Protein AF-A0A6B7FRU5-F1 (afdb_monomer_lite)

Sequence (71 aa):
AVKRSNCFHKYGHHVKCNTSNYPFMVIFACIQIVLSQIPNFHKLSWLSILAAIMSFAYSSIGLGLSVAKAA

Structure (mmCIF, N/CA/C/O backbone):
data_AF-A0A6B7FRU5-F1
#
_entry.id   AF-A0A6B7FRU5-F1
#
loop_
_atom_site.group_PDB
_atom_site.id
_atom_site.type_symbol
_atom_site.label_atom_id
_atom_site.label_alt_id
_atom_site.label_comp_id
_atom_site.label_asym_id
_atom_site.label_entity_id
_atom_site.label_seq_id
_atom_site.pdbx_PDB_ins_code
_atom_site.Cartn_x
_atom_site.Cartn_y
_atom_site.Cartn_z
_atom_site.occupancy
_atom_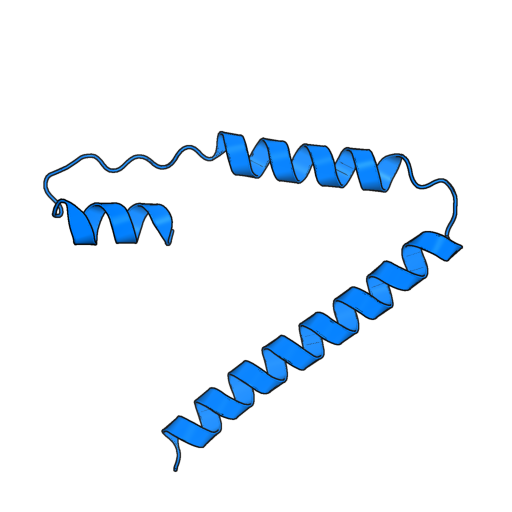site.B_iso_or_equiv
_atom_site.auth_seq_id
_atom_site.auth_comp_id
_atom_site.auth_asym_id
_atom_site.auth_atom_id
_atom_site.pdbx_PDB_model_num
ATOM 1 N N . ALA A 1 1 ? 0.517 5.516 -11.887 1.00 76.00 1 ALA A N 1
ATOM 2 C CA . ALA A 1 1 ? 1.794 5.703 -12.616 1.00 76.00 1 ALA A CA 1
ATOM 3 C C . ALA A 1 1 ? 2.374 4.383 -13.131 1.00 76.00 1 ALA A C 1
ATOM 5 O O . ALA A 1 1 ? 2.542 4.256 -14.338 1.00 76.00 1 ALA A O 1
ATOM 6 N N . VAL A 1 2 ? 2.598 3.385 -12.262 1.00 86.00 2 VAL A N 1
ATOM 7 C CA . VAL A 1 2 ? 3.225 2.093 -12.624 1.00 86.00 2 VAL A CA 1
ATOM 8 C C . VAL A 1 2 ? 2.556 1.414 -13.823 1.00 86.00 2 VAL A C 1
ATOM 10 O O . VAL A 1 2 ? 3.227 1.130 -14.804 1.00 86.00 2 VAL A O 1
ATOM 13 N N . LYS A 1 3 ? 1.225 1.245 -13.815 1.00 85.56 3 LYS A N 1
ATOM 14 C CA . LYS A 1 3 ? 0.489 0.577 -14.909 1.00 85.56 3 LYS A CA 1
ATOM 15 C C . LYS A 1 3 ? 0.646 1.276 -16.270 1.00 85.56 3 LYS A C 1
ATOM 17 O O . LYS A 1 3 ? 0.760 0.613 -17.296 1.00 85.56 3 LYS A O 1
ATOM 22 N N . ARG A 1 4 ? 0.699 2.612 -16.270 1.00 86.19 4 ARG A N 1
ATOM 23 C CA . ARG A 1 4 ? 0.927 3.425 -17.473 1.00 86.19 4 ARG A CA 1
ATOM 24 C C . ARG A 1 4 ? 2.369 3.296 -17.962 1.00 86.19 4 ARG A C 1
ATOM 26 O O . ARG A 1 4 ? 2.574 3.097 -19.151 1.00 86.19 4 ARG A O 1
ATOM 33 N N . SER A 1 5 ? 3.337 3.344 -17.046 1.00 86.25 5 SER A N 1
ATOM 34 C CA . SER A 1 5 ? 4.754 3.128 -17.360 1.00 86.25 5 SER A CA 1
ATOM 35 C C . SER A 1 5 ? 4.988 1.734 -17.952 1.00 86.25 5 SER A C 1
ATOM 37 O O . SER A 1 5 ? 5.587 1.612 -19.012 1.00 86.25 5 SER A O 1
ATOM 39 N N . ASN A 1 6 ? 4.401 0.691 -17.352 1.00 89.75 6 ASN A N 1
ATOM 40 C CA . ASN A 1 6 ? 4.490 -0.683 -17.856 1.00 89.75 6 ASN A CA 1
ATOM 41 C C . ASN A 1 6 ? 3.875 -0.838 -19.255 1.00 89.75 6 ASN A C 1
ATOM 43 O O . ASN A 1 6 ? 4.379 -1.596 -20.078 1.00 89.75 6 ASN A O 1
ATOM 47 N N . CYS A 1 7 ? 2.787 -0.115 -19.537 1.00 89.81 7 CYS A N 1
ATOM 48 C CA . CYS A 1 7 ? 2.169 -0.099 -20.859 1.00 89.81 7 CYS A CA 1
ATOM 49 C C . CYS A 1 7 ? 3.105 0.525 -21.909 1.00 89.81 7 CYS A C 1
ATOM 51 O O . CYS A 1 7 ? 3.324 -0.080 -22.955 1.00 89.81 7 CYS A O 1
ATOM 53 N N . PHE A 1 8 ? 3.734 1.665 -21.607 1.00 90.81 8 PHE A N 1
ATOM 54 C CA . PHE A 1 8 ? 4.728 2.269 -22.501 1.00 90.81 8 PHE A CA 1
ATOM 55 C C . PHE A 1 8 ? 6.001 1.424 -22.644 1.00 90.81 8 PHE A C 1
ATOM 57 O O . PHE A 1 8 ? 6.560 1.360 -23.732 1.00 90.81 8 PHE A O 1
ATOM 64 N N . HIS A 1 9 ? 6.431 0.734 -21.586 1.00 89.25 9 HIS A N 1
ATOM 65 C CA . HIS A 1 9 ? 7.576 -0.177 -21.639 1.00 89.25 9 HIS A CA 1
ATOM 66 C C . HIS A 1 9 ? 7.310 -1.377 -22.561 1.00 89.25 9 HIS A C 1
ATOM 68 O O . HIS A 1 9 ? 8.192 -1.799 -23.299 1.00 89.25 9 HIS A O 1
ATOM 74 N N . LYS A 1 10 ? 6.085 -1.918 -22.545 1.00 90.94 10 LYS A N 1
ATOM 75 C CA . LYS A 1 10 ? 5.723 -3.100 -23.339 1.00 90.94 10 LYS A CA 1
ATOM 76 C C . LYS A 1 10 ? 5.388 -2.778 -24.798 1.00 90.94 10 LYS A C 1
ATOM 78 O O . LYS A 1 10 ? 5.692 -3.576 -25.677 1.00 90.94 10 LYS A O 1
ATOM 83 N N . TYR A 1 11 ? 4.722 -1.653 -25.047 1.00 89.69 11 TYR A N 1
ATOM 84 C CA . TYR A 1 11 ? 4.152 -1.324 -26.359 1.00 89.69 11 TYR A CA 1
ATOM 85 C C . TYR A 1 11 ? 4.795 -0.091 -27.013 1.00 89.69 11 TYR A C 1
ATOM 87 O O . TYR A 1 11 ? 4.402 0.287 -28.109 1.00 89.69 11 TYR A O 1
ATOM 95 N N . GLY A 1 12 ? 5.778 0.540 -26.366 1.00 86.25 12 GLY A N 1
ATOM 96 C CA . GLY A 1 12 ? 6.452 1.742 -26.856 1.00 86.25 12 GLY A CA 1
ATOM 97 C C . GLY A 1 12 ? 5.662 3.038 -26.637 1.00 86.25 12 GLY A C 1
ATOM 98 O O . GLY A 1 12 ? 4.474 3.046 -26.323 1.00 86.25 12 GLY A O 1
ATOM 99 N N . HIS A 1 13 ? 6.330 4.183 -26.808 1.00 85.88 13 HIS A N 1
ATOM 100 C CA . HIS A 1 13 ? 5.744 5.513 -26.567 1.00 85.88 13 HIS A CA 1
ATOM 101 C C . HIS A 1 13 ? 4.710 5.965 -27.613 1.00 85.88 13 HIS A C 1
ATOM 103 O O . HIS A 1 13 ? 4.034 6.971 -27.40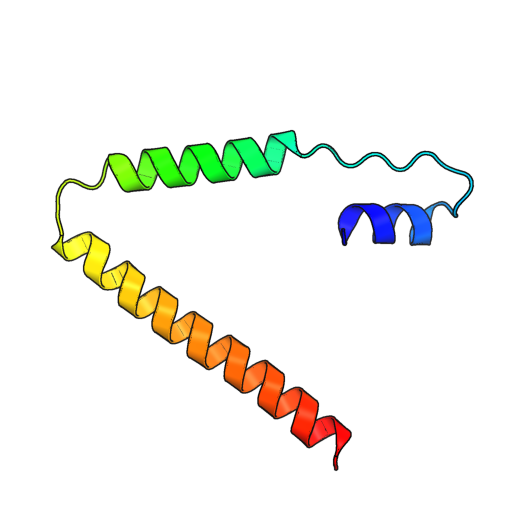9 1.00 85.88 13 HIS A O 1
ATOM 109 N N . HIS A 1 14 ? 4.571 5.232 -28.717 1.00 84.38 14 HIS A N 1
ATOM 110 C CA . HIS A 1 14 ? 3.675 5.565 -29.825 1.00 84.38 14 HIS A CA 1
ATOM 111 C C . HIS A 1 14 ? 2.213 5.161 -29.570 1.00 84.38 14 HIS A C 1
ATOM 113 O O . HIS A 1 14 ? 1.319 5.625 -30.277 1.00 84.38 14 HIS A O 1
ATOM 119 N N . VAL A 1 15 ? 1.937 4.341 -28.549 1.00 84.00 15 VAL A N 1
ATOM 120 C CA . VAL A 1 15 ? 0.568 3.941 -28.194 1.00 84.00 15 VAL A CA 1
ATOM 121 C C . VAL A 1 15 ? -0.049 4.856 -27.132 1.00 84.00 15 VAL A C 1
ATOM 123 O O . VAL A 1 15 ? 0.594 5.257 -26.162 1.00 84.00 15 VAL A O 1
ATOM 126 N N . LYS A 1 16 ? -1.347 5.162 -27.253 1.00 84.31 16 LYS A N 1
ATOM 127 C CA . LYS A 1 16 ? -2.092 5.883 -26.206 1.00 84.31 16 LYS A CA 1
ATOM 128 C C . LYS A 1 16 ? -2.404 4.947 -25.033 1.00 84.31 16 LYS A C 1
ATOM 130 O O . LYS A 1 16 ? -3.470 4.344 -24.964 1.00 84.31 16 LYS A O 1
ATOM 135 N N . CYS A 1 17 ? -1.487 4.857 -24.074 1.00 83.50 17 CYS A N 1
ATOM 136 C CA . CYS A 1 17 ? -1.713 4.139 -22.820 1.00 83.50 17 CYS A CA 1
ATOM 137 C C . CYS A 1 17 ? -2.554 4.980 -21.850 1.00 83.50 17 CYS A C 1
ATOM 139 O O . CYS A 1 17 ? -2.020 5.826 -21.123 1.00 83.50 17 CYS A O 1
ATOM 141 N N . ASN A 1 18 ? -3.866 4.729 -21.812 1.00 82.50 18 ASN A N 1
ATOM 142 C CA . ASN A 1 18 ? -4.760 5.326 -20.823 1.00 82.50 18 ASN A CA 1
ATOM 143 C C . ASN A 1 18 ? -4.955 4.383 -19.625 1.00 82.50 18 ASN A C 1
ATOM 145 O O . ASN A 1 18 ? -5.181 3.186 -19.791 1.00 82.50 18 ASN A O 1
ATOM 149 N N . THR A 1 19 ? -4.850 4.906 -18.404 1.00 83.31 19 THR A N 1
ATOM 150 C CA . THR A 1 19 ? -5.120 4.139 -17.177 1.00 83.31 19 THR A CA 1
ATOM 151 C C . THR A 1 19 ? -6.436 4.619 -16.592 1.00 83.31 19 THR A C 1
ATOM 153 O O . THR A 1 19 ? -6.551 5.783 -16.226 1.00 83.31 19 THR A O 1
ATOM 156 N N . SER A 1 20 ? -7.423 3.728 -16.495 1.00 84.31 20 SER A N 1
ATOM 157 C CA . SER A 1 20 ? -8.680 4.047 -15.817 1.00 84.31 20 SER A CA 1
ATOM 158 C C . SER A 1 20 ? -8.462 4.131 -14.305 1.00 84.31 20 SER A C 1
ATOM 160 O O . SER A 1 20 ? -7.942 3.190 -13.700 1.00 84.31 20 SER A O 1
ATOM 162 N N . ASN A 1 21 ? -8.875 5.250 -13.704 1.00 86.75 21 ASN A N 1
ATOM 163 C CA . ASN A 1 21 ? -8.850 5.464 -12.253 1.00 86.75 21 ASN A CA 1
ATOM 164 C C . ASN A 1 21 ? -10.094 4.914 -11.541 1.00 86.75 21 ASN A C 1
ATOM 166 O O . ASN A 1 21 ? -10.078 4.765 -10.322 1.00 86.75 21 ASN A O 1
ATOM 170 N N . TYR A 1 22 ? -11.143 4.575 -12.295 1.00 89.94 22 TYR A N 1
ATOM 171 C CA . TYR A 1 22 ? -12.387 4.011 -11.775 1.00 89.94 22 TYR A CA 1
ATOM 172 C C . TYR A 1 22 ? -12.185 2.837 -10.796 1.00 89.94 22 TYR A C 1
ATOM 174 O O . TYR A 1 22 ? -12.734 2.903 -9.701 1.00 89.94 22 TYR A O 1
ATOM 182 N N . PRO A 1 23 ? -11.349 1.813 -11.081 1.00 89.06 23 PRO A N 1
ATOM 183 C CA . PRO A 1 23 ? -11.134 0.719 -10.130 1.00 89.06 23 PRO A CA 1
ATOM 184 C C . PRO A 1 23 ? -10.536 1.183 -8.794 1.00 89.06 23 PRO A C 1
ATOM 186 O O . PRO A 1 23 ? -10.953 0.705 -7.746 1.00 89.06 23 PRO A O 1
ATOM 189 N N . PHE A 1 24 ? -9.598 2.137 -8.802 1.00 88.81 24 PHE A N 1
ATOM 190 C CA . PHE A 1 24 ? -9.025 2.677 -7.564 1.00 88.81 24 PHE A CA 1
ATOM 191 C C . PHE A 1 24 ? -10.062 3.463 -6.761 1.00 88.81 24 PHE A C 1
ATOM 193 O O . PHE A 1 24 ? -10.118 3.341 -5.540 1.00 88.81 24 PHE A O 1
ATOM 200 N N . MET A 1 25 ? -10.906 4.232 -7.452 1.00 93.06 25 MET A N 1
ATOM 201 C CA . MET A 1 25 ? -11.989 4.994 -6.836 1.00 93.06 25 MET A CA 1
ATOM 202 C C . MET A 1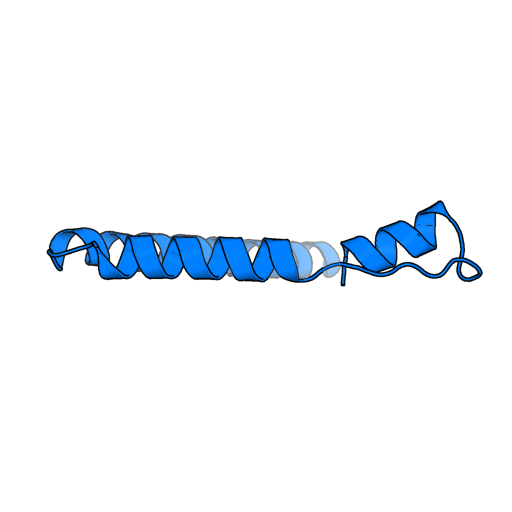 25 ? -13.041 4.071 -6.203 1.00 93.06 25 MET A C 1
ATOM 204 O O . MET A 1 25 ? -13.465 4.319 -5.078 1.00 93.06 25 MET A O 1
ATOM 208 N N . VAL A 1 26 ? -13.396 2.969 -6.873 1.00 94.69 26 VAL A N 1
ATOM 209 C CA . VAL A 1 26 ? -14.305 1.945 -6.333 1.00 94.69 26 VAL A CA 1
ATOM 210 C C . VAL A 1 26 ? -13.708 1.273 -5.097 1.00 94.69 26 VAL A C 1
ATOM 212 O O . VAL A 1 26 ? -14.385 1.183 -4.079 1.00 94.69 26 VAL A O 1
ATOM 215 N N . ILE A 1 27 ? -12.434 0.863 -5.134 1.00 94.19 27 ILE A N 1
ATOM 216 C CA . ILE A 1 27 ? -11.760 0.259 -3.970 1.00 94.19 27 ILE A CA 1
ATOM 217 C C . ILE A 1 27 ? -11.755 1.229 -2.784 1.00 94.19 27 ILE A C 1
ATOM 219 O O . ILE A 1 27 ? -12.078 0.840 -1.663 1.00 94.19 27 ILE A O 1
ATOM 223 N N . PHE A 1 28 ? -11.434 2.500 -3.030 1.00 91.38 28 PHE A N 1
ATOM 224 C CA . PHE A 1 28 ? -11.459 3.529 -1.996 1.00 91.38 28 PHE A CA 1
ATOM 225 C C . PHE A 1 28 ? -12.866 3.726 -1.410 1.00 91.38 28 PHE A C 1
ATOM 227 O O . PHE A 1 28 ? -13.016 3.838 -0.194 1.00 91.38 28 PHE A O 1
ATOM 234 N N . ALA A 1 29 ? -13.906 3.715 -2.247 1.00 94.50 29 ALA A N 1
ATOM 235 C CA . ALA A 1 29 ? -15.293 3.784 -1.795 1.00 94.50 29 ALA A CA 1
ATOM 236 C C . ALA A 1 29 ? -15.686 2.558 -0.952 1.00 94.50 29 ALA A C 1
ATOM 238 O O . ALA A 1 29 ? -16.269 2.716 0.116 1.00 94.50 29 ALA A O 1
ATOM 239 N N . CYS A 1 30 ? -15.309 1.345 -1.369 1.00 93.31 30 CYS A N 1
ATOM 240 C CA . CYS A 1 30 ? -15.550 0.126 -0.594 1.00 93.31 30 CYS A CA 1
ATOM 241 C C . CYS A 1 30 ? -14.882 0.182 0.784 1.00 93.31 30 CYS A C 1
ATOM 243 O O . CYS A 1 30 ? -15.524 -0.143 1.778 1.00 93.31 30 CYS A O 1
ATOM 245 N N . ILE A 1 31 ? -13.623 0.629 0.861 1.00 89.00 31 ILE A N 1
ATOM 246 C CA . ILE A 1 31 ? -12.914 0.789 2.139 1.00 89.00 31 ILE A CA 1
ATOM 247 C C . ILE A 1 31 ? -13.651 1.789 3.034 1.00 89.00 31 ILE A C 1
ATOM 249 O O . ILE A 1 31 ? -13.872 1.496 4.204 1.00 89.00 31 ILE A O 1
ATOM 253 N N . GLN A 1 32 ? -14.080 2.934 2.496 1.00 88.75 32 GLN A N 1
ATOM 254 C CA . GLN A 1 32 ? -14.844 3.925 3.262 1.00 88.75 32 GLN A CA 1
ATOM 255 C C . GLN A 1 32 ? -16.173 3.375 3.782 1.00 88.75 32 GLN A C 1
ATOM 257 O O . GLN A 1 32 ? -16.500 3.603 4.943 1.00 88.75 32 GLN A O 1
ATOM 262 N N . ILE A 1 33 ? -16.916 2.622 2.966 1.00 89.44 33 ILE A N 1
ATOM 263 C CA . ILE A 1 33 ? -18.161 1.973 3.398 1.00 89.44 33 ILE A CA 1
ATOM 264 C C . ILE A 1 33 ? -17.860 0.987 4.527 1.00 89.44 33 ILE A C 1
ATOM 266 O O . ILE A 1 33 ? -18.488 1.054 5.577 1.00 89.44 33 ILE A O 1
ATOM 270 N N . VAL A 1 34 ? -16.862 0.117 4.353 1.00 84.50 34 VAL A N 1
ATOM 271 C CA . VAL A 1 34 ? -16.463 -0.848 5.386 1.00 84.50 34 VAL A CA 1
ATOM 272 C C . VAL A 1 34 ? -16.086 -0.133 6.681 1.00 84.50 34 VAL A C 1
ATOM 274 O O . VAL A 1 34 ? -16.569 -0.536 7.731 1.00 84.50 34 VAL A O 1
ATOM 277 N N . LEU A 1 35 ? -15.292 0.940 6.615 1.00 79.56 35 LEU A N 1
ATOM 278 C CA . LEU A 1 35 ? -14.899 1.737 7.781 1.00 79.56 35 LEU A CA 1
ATOM 279 C C . LEU A 1 35 ? -16.095 2.435 8.446 1.00 79.56 35 LEU A C 1
ATOM 281 O O . LEU A 1 35 ? -16.179 2.440 9.670 1.00 79.56 35 LEU A O 1
ATOM 285 N N . SER A 1 36 ? -17.035 2.971 7.663 1.00 82.06 36 SER A N 1
ATOM 286 C CA . SER A 1 36 ? -18.249 3.628 8.169 1.00 82.06 36 SER A CA 1
ATOM 287 C C . SER A 1 36 ? -19.207 2.657 8.860 1.00 82.06 36 SER A C 1
ATOM 289 O O . SER A 1 36 ? -19.980 3.074 9.718 1.00 82.06 36 SER A O 1
ATOM 291 N N . GLN A 1 37 ? -19.169 1.376 8.487 1.00 78.44 37 GLN A N 1
ATOM 292 C CA . GLN A 1 37 ? -20.004 0.329 9.075 1.00 78.44 37 GLN A CA 1
ATOM 293 C C . GLN A 1 37 ? -19.442 -0.204 10.404 1.00 78.44 37 GLN A C 1
ATOM 295 O O . GLN A 1 37 ? -20.112 -1.016 11.037 1.00 78.44 37 GLN A O 1
ATOM 300 N N . ILE A 1 38 ? -18.235 0.200 10.838 1.00 73.38 38 ILE A N 1
ATOM 301 C CA . ILE A 1 38 ? -17.616 -0.268 12.090 1.00 73.38 38 ILE A CA 1
ATOM 302 C C . ILE A 1 38 ? -18.223 0.514 13.267 1.00 73.38 38 ILE A C 1
ATOM 304 O O . ILE A 1 38 ? -17.842 1.660 13.492 1.00 73.38 38 ILE A O 1
ATOM 308 N N . PRO A 1 39 ? -19.106 -0.087 14.087 1.00 62.41 39 PRO A N 1
ATOM 309 C CA . PRO A 1 39 ? -19.798 0.637 15.149 1.00 62.41 39 PRO A CA 1
ATOM 310 C C . PRO A 1 39 ? -19.004 0.669 16.469 1.00 62.41 39 PRO A C 1
ATOM 312 O O . PRO A 1 39 ? -19.489 1.196 17.462 1.00 62.41 39 PRO A O 1
ATOM 315 N N . ASN A 1 40 ? -17.802 0.075 16.525 1.00 65.31 40 ASN A N 1
ATOM 316 C CA . ASN A 1 40 ? -17.072 -0.156 17.775 1.00 65.31 40 ASN A CA 1
ATOM 317 C C . ASN A 1 40 ? -15.594 0.260 17.695 1.00 65.31 40 ASN A C 1
ATOM 319 O O . ASN A 1 40 ? -14.804 -0.336 16.960 1.00 65.31 40 ASN A O 1
ATOM 323 N N . PHE A 1 41 ? -15.196 1.208 18.550 1.00 57.97 41 PHE A N 1
ATOM 324 C CA . PHE A 1 41 ? -13.823 1.720 18.688 1.00 57.97 41 PHE A CA 1
ATOM 325 C C . PHE A 1 41 ? -12.769 0.632 18.963 1.00 5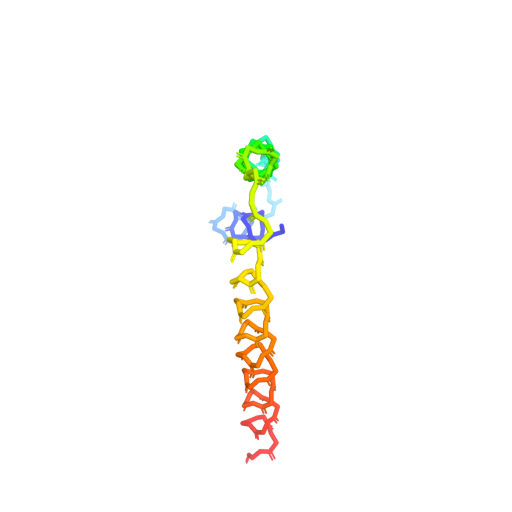7.97 41 PHE A C 1
ATOM 327 O O . PHE A 1 41 ? -11.620 0.759 18.537 1.00 57.97 41 PHE A O 1
ATOM 334 N N . HIS A 1 42 ? -13.157 -0.486 19.584 1.00 63.50 42 HIS A N 1
ATOM 335 C CA . HIS A 1 42 ? -12.261 -1.623 19.822 1.00 63.50 42 HIS A CA 1
ATOM 336 C C . HIS A 1 42 ? -11.739 -2.265 18.519 1.00 63.50 42 HIS A C 1
ATOM 338 O O . HIS A 1 42 ? -10.601 -2.725 18.466 1.00 63.50 42 HIS A O 1
ATOM 344 N N . LYS A 1 43 ? -12.526 -2.243 17.433 1.00 63.78 43 LYS A N 1
ATOM 345 C CA . LYS A 1 43 ? -12.107 -2.758 16.114 1.00 63.78 43 LYS A CA 1
ATOM 346 C C . LYS A 1 43 ? -11.225 -1.768 15.341 1.00 63.78 43 LYS A C 1
ATOM 348 O O . LYS A 1 43 ? -10.446 -2.195 14.496 1.00 63.78 43 LYS A O 1
ATOM 353 N N . LEU A 1 44 ? -11.308 -0.473 15.657 1.00 67.94 44 LEU A N 1
ATOM 354 C CA . LEU A 1 44 ? -10.472 0.578 15.062 1.00 67.94 44 LEU A CA 1
ATOM 355 C C . LEU A 1 44 ? -9.065 0.618 15.673 1.00 67.94 44 LEU A C 1
ATOM 357 O O . LEU A 1 44 ? -8.112 0.946 14.973 1.00 67.94 44 LEU A O 1
ATOM 361 N N . SER A 1 45 ? -8.900 0.228 16.943 1.00 75.50 45 SER A N 1
ATOM 362 C CA . SER A 1 45 ? -7.580 0.179 17.598 1.00 75.50 45 SER A CA 1
ATOM 363 C C . SER A 1 45 ? -6.595 -0.756 16.870 1.00 75.50 45 SER A C 1
ATOM 365 O O . SER A 1 45 ? -5.410 -0.451 16.741 1.00 75.50 45 SER A O 1
ATOM 367 N N . TRP A 1 46 ? -7.103 -1.831 16.261 1.00 79.38 46 TRP A N 1
ATOM 368 C CA . TRP A 1 46 ? -6.322 -2.714 15.391 1.00 79.38 46 TRP A CA 1
ATOM 369 C C . TRP A 1 46 ? -5.785 -2.020 14.125 1.00 79.38 46 TRP A C 1
ATOM 371 O O . TRP A 1 46 ? -4.706 -2.368 13.649 1.00 79.38 46 TRP A O 1
ATOM 381 N N . LEU A 1 47 ? -6.471 -0.998 13.594 1.00 83.75 47 LEU A N 1
ATOM 382 C CA . LEU A 1 47 ? -5.963 -0.227 12.450 1.00 83.75 47 LEU A CA 1
ATOM 383 C C . LEU A 1 47 ? -4.706 0.565 12.812 1.00 83.75 47 LEU A C 1
ATOM 385 O O . LEU A 1 47 ? -3.817 0.695 11.977 1.00 83.75 47 LEU A O 1
ATOM 389 N N . SER A 1 48 ? -4.608 1.052 14.053 1.00 86.56 48 SER A N 1
ATOM 390 C CA . SER A 1 48 ? -3.398 1.718 14.545 1.00 86.56 48 SER A CA 1
ATOM 391 C C . SER A 1 48 ? -2.220 0.742 14.606 1.00 86.56 48 SER A C 1
ATOM 393 O O . SER A 1 48 ? -1.121 1.057 14.153 1.00 86.56 48 SER A O 1
ATOM 395 N N . ILE A 1 49 ? -2.471 -0.489 15.066 1.00 86.94 49 ILE A N 1
ATOM 396 C CA . ILE A 1 49 ? -1.475 -1.571 15.073 1.00 86.94 49 ILE A CA 1
ATOM 397 C C . ILE A 1 49 ? -1.013 -1.882 13.642 1.00 86.94 49 ILE A C 1
ATOM 399 O O . ILE A 1 49 ? 0.188 -1.939 13.382 1.00 86.94 49 ILE A O 1
ATOM 403 N N . LEU A 1 50 ? -1.942 -2.013 12.690 1.00 89.12 50 LEU A N 1
ATOM 404 C CA . LEU A 1 50 ? -1.602 -2.213 11.277 1.00 89.12 50 LEU A CA 1
ATOM 405 C C . LEU A 1 50 ? -0.790 -1.046 10.700 1.00 89.12 50 LEU A C 1
ATOM 407 O O . LEU A 1 50 ? 0.189 -1.276 9.991 1.00 89.12 50 LEU A O 1
ATOM 411 N N . ALA A 1 51 ? -1.164 0.195 11.014 1.00 89.69 51 ALA A N 1
ATOM 412 C CA . ALA A 1 51 ? -0.431 1.378 10.575 1.00 89.69 51 ALA A CA 1
ATOM 413 C C . ALA A 1 51 ? 1.001 1.396 11.133 1.00 89.69 51 ALA A C 1
ATOM 415 O O . ALA A 1 51 ? 1.943 1.665 10.386 1.00 89.69 51 ALA A O 1
ATOM 416 N N . ALA A 1 52 ? 1.181 1.041 12.409 1.00 93.62 52 ALA A N 1
ATOM 417 C CA . ALA A 1 52 ? 2.495 0.932 13.036 1.00 93.62 52 ALA A CA 1
ATOM 418 C C . ALA A 1 52 ? 3.363 -0.149 12.370 1.00 93.62 52 ALA A C 1
ATOM 420 O O . ALA A 1 52 ? 4.523 0.115 12.050 1.00 93.62 52 ALA A O 1
ATOM 421 N N . ILE A 1 53 ? 2.796 -1.330 12.082 1.00 95.62 53 ILE A N 1
ATOM 422 C CA . ILE A 1 53 ? 3.491 -2.414 11.364 1.00 95.62 53 ILE A CA 1
ATOM 423 C C . ILE A 1 53 ? 3.940 -1.944 9.977 1.00 95.62 53 ILE A C 1
ATOM 425 O O . ILE A 1 53 ? 5.105 -2.115 9.618 1.00 95.62 53 ILE A O 1
ATOM 429 N N . MET A 1 54 ? 3.043 -1.318 9.207 1.00 92.50 54 MET A N 1
ATOM 430 C CA . MET A 1 54 ? 3.369 -0.806 7.872 1.00 92.50 54 MET A CA 1
ATOM 431 C C . MET A 1 54 ? 4.446 0.279 7.936 1.00 92.50 54 MET A C 1
ATOM 433 O O . MET A 1 54 ? 5.365 0.270 7.120 1.00 92.50 54 MET A O 1
ATOM 437 N N . SER A 1 55 ? 4.384 1.179 8.921 1.00 95.12 55 SER A N 1
ATOM 438 C CA . SER A 1 55 ? 5.401 2.216 9.112 1.00 95.12 55 SER A CA 1
ATOM 439 C C . SER A 1 55 ? 6.775 1.617 9.405 1.00 95.12 55 SER A C 1
ATOM 441 O O . SER A 1 55 ? 7.768 2.056 8.825 1.00 95.12 55 SER A O 1
ATOM 443 N N . PHE A 1 56 ? 6.843 0.610 10.280 1.00 95.94 56 PHE A N 1
ATOM 444 C CA . PHE A 1 56 ? 8.101 -0.060 10.593 1.00 95.94 56 PHE A CA 1
ATOM 445 C C . PHE A 1 56 ? 8.642 -0.792 9.363 1.00 95.94 56 PHE A C 1
ATOM 447 O O . PHE A 1 56 ? 9.798 -0.600 9.001 1.00 95.94 56 PHE A O 1
ATOM 454 N N . ALA A 1 57 ? 7.786 -1.537 8.656 1.00 96.44 57 ALA A N 1
ATOM 455 C CA . ALA A 1 57 ? 8.156 -2.253 7.440 1.00 96.44 57 ALA A CA 1
ATOM 456 C C . ALA A 1 57 ? 8.707 -1.316 6.353 1.00 96.44 57 ALA A C 1
ATOM 458 O O . ALA A 1 57 ? 9.796 -1.559 5.832 1.00 96.44 57 ALA A O 1
ATOM 459 N N . TYR A 1 58 ? 8.005 -0.223 6.032 1.00 93.94 58 TYR A N 1
ATOM 460 C CA . TYR A 1 58 ? 8.473 0.738 5.029 1.00 93.94 58 TYR A CA 1
ATOM 461 C C . TYR A 1 58 ? 9.792 1.407 5.432 1.00 93.94 58 TYR A C 1
ATOM 463 O O . TYR A 1 58 ? 10.693 1.502 4.595 1.00 93.94 58 TYR A O 1
ATOM 471 N N . SER A 1 59 ? 9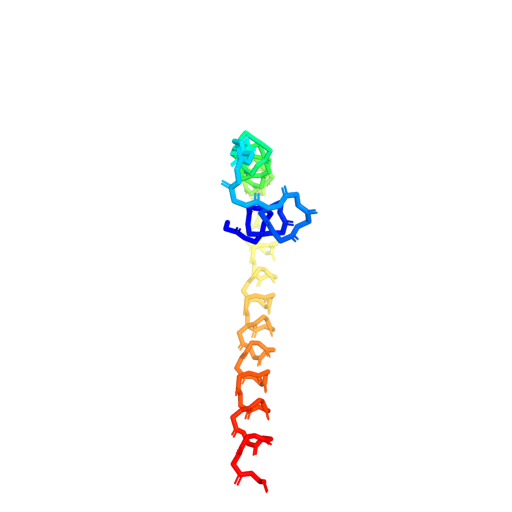.942 1.812 6.698 1.00 95.38 59 SER A N 1
ATOM 472 C CA . SER A 1 59 ? 11.207 2.360 7.205 1.00 95.38 59 SER A CA 1
ATOM 473 C C . SER A 1 59 ? 12.346 1.345 7.121 1.00 95.38 59 SER A C 1
ATOM 475 O O . SER A 1 59 ? 13.433 1.696 6.672 1.00 95.38 59 SER A O 1
ATOM 477 N N . SER A 1 60 ? 12.110 0.081 7.485 1.00 95.75 60 SER A N 1
ATOM 478 C CA . SER A 1 60 ? 13.116 -0.983 7.387 1.00 95.75 60 SER A CA 1
ATOM 479 C C . SER A 1 60 ? 13.530 -1.260 5.943 1.00 95.75 60 SER A C 1
ATOM 481 O O . SER A 1 60 ? 14.718 -1.430 5.684 1.00 95.75 60 SER A O 1
ATOM 483 N N . ILE A 1 61 ? 12.589 -1.261 4.991 1.00 95.19 61 ILE A N 1
ATOM 484 C CA . ILE A 1 61 ? 12.896 -1.418 3.560 1.00 95.19 61 ILE A CA 1
ATOM 485 C C . ILE A 1 61 ? 13.747 -0.243 3.069 1.00 95.19 61 ILE A C 1
ATOM 487 O O . ILE A 1 61 ? 14.770 -0.454 2.420 1.00 95.19 61 ILE A O 1
ATOM 491 N N . GLY A 1 62 ? 13.357 0.992 3.398 1.00 93.00 62 GLY A N 1
ATOM 492 C CA . GLY A 1 62 ? 14.113 2.189 3.028 1.00 93.00 62 GLY A CA 1
ATOM 493 C C . GLY A 1 62 ? 15.525 2.195 3.619 1.00 93.00 62 GLY A C 1
ATOM 494 O O . GLY A 1 62 ? 16.492 2.481 2.908 1.00 93.00 62 GLY A O 1
ATOM 495 N N . LEU A 1 63 ? 15.657 1.814 4.892 1.00 94.94 63 LEU A N 1
ATOM 496 C CA . LEU A 1 63 ? 16.940 1.681 5.579 1.00 94.94 63 LEU A CA 1
ATOM 497 C C . LEU A 1 63 ? 17.803 0.593 4.932 1.00 94.94 63 LEU A C 1
ATOM 499 O O . LEU A 1 63 ? 18.958 0.849 4.606 1.00 94.94 63 LEU A O 1
ATOM 503 N N . GLY A 1 64 ? 17.235 -0.590 4.685 1.00 95.00 64 GLY A N 1
ATOM 504 C CA . GLY A 1 64 ? 17.935 -1.714 4.064 1.00 95.00 64 GLY A CA 1
ATOM 505 C C . GLY A 1 64 ? 18.452 -1.380 2.666 1.00 95.00 64 GLY A C 1
ATOM 506 O O . GLY A 1 64 ? 19.619 -1.623 2.375 1.00 95.00 64 GLY A O 1
ATOM 507 N N . LEU A 1 65 ? 17.625 -0.748 1.827 1.00 94.06 65 LEU A N 1
ATOM 508 C CA . LEU A 1 65 ? 18.042 -0.287 0.499 1.00 94.06 65 LEU A CA 1
ATOM 509 C C . LEU A 1 65 ? 19.126 0.799 0.571 1.00 94.06 65 LEU A C 1
ATOM 511 O O . LEU A 1 65 ? 20.029 0.813 -0.261 1.00 94.06 65 LEU A O 1
ATOM 515 N N . SER A 1 66 ? 19.057 1.697 1.558 1.00 91.88 66 SER A N 1
ATOM 516 C CA . SER A 1 66 ? 20.054 2.761 1.747 1.00 91.88 66 SER A CA 1
ATOM 517 C C . SER A 1 66 ? 21.407 2.206 2.191 1.00 91.88 66 SER A C 1
ATOM 519 O O . SER A 1 66 ? 22.435 2.606 1.651 1.00 91.88 66 SER A O 1
ATOM 521 N N . VAL A 1 67 ? 21.406 1.254 3.129 1.00 94.69 67 VAL A N 1
ATOM 522 C CA . VAL A 1 67 ? 22.618 0.569 3.601 1.00 94.69 67 VAL A CA 1
ATOM 523 C C . VAL A 1 67 ? 23.215 -0.300 2.495 1.00 94.69 67 VAL A C 1
ATOM 525 O O . VAL A 1 67 ? 24.409 -0.204 2.245 1.00 94.69 67 VAL A O 1
ATOM 528 N N . ALA A 1 68 ? 22.400 -1.077 1.776 1.00 93.31 68 ALA A N 1
ATOM 529 C CA . ALA A 1 68 ? 22.863 -1.922 0.669 1.00 93.31 68 ALA A CA 1
ATOM 530 C C . ALA A 1 68 ? 23.455 -1.129 -0.506 1.00 93.31 68 ALA A C 1
ATOM 532 O O . ALA A 1 68 ? 24.219 -1.675 -1.288 1.00 93.31 68 ALA A O 1
ATOM 533 N N . LYS A 1 69 ? 23.078 0.146 -0.654 1.00 85.31 69 LYS A N 1
ATOM 534 C CA . LYS A 1 69 ? 23.666 1.061 -1.639 1.00 85.31 69 LYS A CA 1
ATOM 535 C C . LYS A 1 69 ? 24.984 1.690 -1.155 1.00 85.31 69 LYS A C 1
ATOM 537 O O . LYS A 1 69 ? 25.753 2.162 -1.987 1.00 85.31 69 LYS A O 1
ATOM 542 N N . ALA A 1 70 ? 25.187 1.793 0.160 1.00 77.44 70 ALA A N 1
ATOM 543 C CA . ALA A 1 70 ? 26.357 2.428 0.772 1.00 77.44 70 ALA A CA 1
ATOM 544 C C . ALA A 1 70 ? 27.487 1.438 1.113 1.00 77.44 70 ALA A C 1
ATOM 546 O O . ALA A 1 70 ? 28.630 1.872 1.251 1.00 77.44 70 ALA A O 1
ATOM 547 N N . ALA A 1 71 ? 27.160 0.153 1.271 1.00 63.19 71 ALA A N 1
ATOM 548 C CA . ALA A 1 71 ? 28.108 -0.961 1.281 1.00 63.19 71 ALA A CA 1
ATOM 549 C C . ALA A 1 71 ? 28.577 -1.292 -0.144 1.00 63.19 71 ALA A C 1
ATOM 551 O O . ALA A 1 71 ? 29.752 -1.691 -0.282 1.00 63.19 71 ALA A O 1
#

Organism: NCBI:txid1495044

Secondary structure (DSSP, 8-state):
-HHHHHHHHHH-TTS------HHHHHHHHHHHHH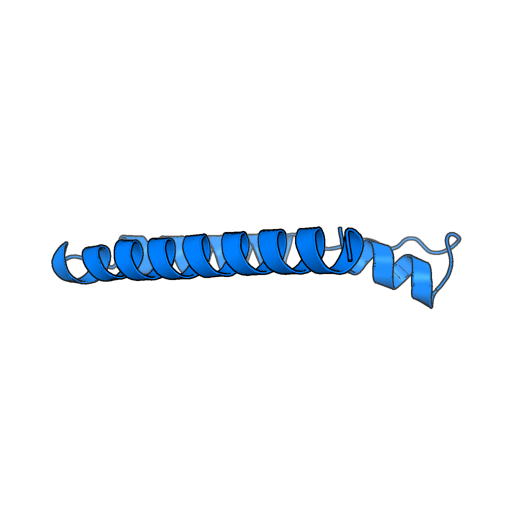HHT---HHHHHHHHHHHHHHHHHHHHHHHHHHHHHH-

Foldseek 3Di:
DVQQVVCCVVPNPPDPRDDDCVVVVVVVVVVVVVVVPDPDVVVVVVVVVVVVVVVVVVVVVVVVVVVVVVD

pLDDT: mean 85.97, std 9.23, range [57.97, 96.44]

InterPro domains:
  IPR013057 Amino acid transporter, transmembrane domain [PF01490] (6-64)

Radius of gyration: 18.94 Å; chains: 1; bounding box: 48×9×50 Å